Protein AF-A0A415U4U4-F1 (afdb_monomer)

Sequence (150 aa):
MLGTKEVRERIEVYLEKLENFTTTDLKRLLKDDGYIYNVDYDVYAFSNAVAYLKRNSYIEPTGVKGSYRVIKKKSKSVDESTEEFKTLNKELELKEMREKVKKCVRETYLELEKILDEEKPSVYGRNRHTYEDVTTLIEYMRKFDFIVEE

Foldseek 3Di:
DDALVRLLVLLVVVLVVDFKDFLVRSQVVCVVVPADEPPNDYPVSSVVSVVVCCVVQQWDAPPDVRMIGGDDDDPPDPDVVVVVVVVVVVVVVVVVVVVVVVVVVVVVVVVLVCLVVVDDPVCCVVPVVSVVVNVVVVVCVVPDDPDDDD

Organism: NCBI:txid39488

Solvent-accessible surface area (backbone atoms only — not comparable to full-atom values): 8627 Å² total; per-residue (Å²): 103,57,52,37,69,56,52,30,57,57,49,52,63,52,53,75,80,39,60,62,50,37,60,65,54,53,53,48,52,42,38,76,75,69,46,44,78,76,61,36,37,46,71,63,31,51,52,50,23,53,51,49,38,42,75,71,56,47,31,42,74,71,84,49,92,62,29,34,34,48,51,87,76,79,81,67,74,87,52,74,65,55,59,57,45,52,52,50,50,48,51,48,54,49,49,51,51,50,51,51,49,53,50,50,53,50,53,52,48,52,53,50,49,48,58,61,69,71,56,54,80,83,53,39,83,77,40,61,64,63,45,51,53,53,51,51,49,54,54,48,62,74,66,63,73,90,81,77,86,131

Radius of gyration: 24.95 Å; Cα contacts (8 Å, |Δi|>4): 87; chains: 1; bounding box: 52×45×64 Å

Nearest PDB structures (foldseek):
  8caf-assembly2_E  TM=7.511E-01  e=3.429E-03  Homo sapiens
  7oni-assembly1_C  TM=7.656E-01  e=3.129E-02  Homo sapiens
  8cdj-assembly1_C  TM=7.315E-01  e=6.116E-02  Homo sapiens
  8or0-assembly1_A  TM=6.999E-01  e=1.461E-01  Homo sapiens
  4txa-assembly1_A  TM=6.070E-01  e=4.882E-01  Mus musculus

Mean predicted aligned error: 17.1 Å

Structure (mmCIF, N/CA/C/O backbone):
data_AF-A0A415U4U4-F1
#
_entry.id   AF-A0A415U4U4-F1
#
loop_
_atom_site.group_PDB
_atom_site.id
_atom_site.type_symbol
_atom_site.label_atom_id
_atom_site.label_alt_id
_atom_site.label_comp_id
_atom_site.label_asym_id
_atom_site.label_entity_id
_atom_site.label_seq_id
_atom_site.pdbx_PDB_ins_code
_atom_site.Cartn_x
_atom_site.Cartn_y
_atom_site.Cartn_z
_atom_site.occupancy
_atom_site.B_iso_or_equiv
_atom_site.auth_seq_id
_atom_site.auth_comp_id
_atom_site.auth_asym_id
_atom_site.auth_atom_id
_atom_site.pdbx_PDB_model_num
ATOM 1 N N . MET A 1 1 ? -6.942 3.260 -5.149 1.00 65.38 1 MET A N 1
ATOM 2 C CA . MET A 1 1 ? -7.446 3.725 -3.844 1.00 65.38 1 MET A CA 1
ATOM 3 C C . MET A 1 1 ? -8.043 2.545 -3.101 1.00 65.38 1 MET A C 1
ATOM 5 O O . MET A 1 1 ? -9.005 1.955 -3.578 1.00 65.38 1 MET A O 1
ATOM 9 N N . LEU A 1 2 ? -7.427 2.195 -1.980 1.00 74.06 2 LEU A N 1
ATOM 10 C CA . LEU A 1 2 ? -7.879 1.245 -0.978 1.00 74.06 2 LEU A CA 1
ATOM 11 C C . LEU A 1 2 ? -9.288 1.593 -0.503 1.00 74.06 2 LEU A C 1
ATOM 13 O O . LEU A 1 2 ? -9.625 2.754 -0.244 1.00 74.06 2 LEU A O 1
ATOM 17 N N . GLY A 1 3 ? -10.102 0.558 -0.340 1.00 75.50 3 GLY A N 1
ATOM 18 C CA . GLY A 1 3 ? -11.425 0.695 0.251 1.00 75.50 3 GLY A CA 1
ATOM 19 C C . GLY A 1 3 ? -11.358 0.928 1.763 1.00 75.50 3 GLY A C 1
ATOM 20 O O . GLY A 1 3 ? -10.397 0.562 2.437 1.00 75.50 3 GLY A O 1
ATOM 21 N N . THR A 1 4 ? -12.440 1.460 2.340 1.00 77.31 4 THR A N 1
ATOM 22 C CA . THR A 1 4 ? -12.589 1.635 3.801 1.00 77.31 4 THR A CA 1
ATOM 23 C C . THR A 1 4 ? -12.309 0.352 4.596 1.00 77.31 4 THR A C 1
ATOM 25 O O . THR A 1 4 ? -11.746 0.414 5.688 1.00 77.31 4 THR A O 1
ATOM 28 N N . LYS A 1 5 ? -12.699 -0.811 4.053 1.00 76.19 5 LYS A N 1
ATOM 29 C CA . LYS A 1 5 ? -12.491 -2.124 4.680 1.00 76.19 5 LYS A CA 1
ATOM 30 C C . LYS A 1 5 ? -11.003 -2.460 4.830 1.00 76.19 5 LYS A C 1
ATOM 32 O O . LYS A 1 5 ? -10.587 -2.907 5.891 1.00 76.19 5 LYS A O 1
ATOM 37 N N . GLU A 1 6 ? -10.224 -2.177 3.798 1.00 79.50 6 GLU A N 1
ATOM 38 C CA . GLU A 1 6 ? -8.802 -2.501 3.725 1.00 79.50 6 GLU A CA 1
ATOM 39 C C . GLU A 1 6 ? -7.972 -1.581 4.629 1.00 79.50 6 GLU A C 1
ATOM 41 O O . GLU A 1 6 ? -7.149 -2.043 5.415 1.00 79.50 6 GLU A O 1
ATOM 46 N N . VAL A 1 7 ? -8.283 -0.279 4.640 1.00 83.06 7 VAL A N 1
ATOM 47 C CA . VAL A 1 7 ? -7.678 0.685 5.578 1.00 83.06 7 VAL A CA 1
ATOM 48 C C . VAL A 1 7 ? -7.952 0.291 7.034 1.00 83.06 7 VAL A C 1
ATOM 50 O O . VAL A 1 7 ? -7.067 0.392 7.881 1.00 83.06 7 VAL A O 1
ATOM 53 N N . ARG A 1 8 ? -9.165 -0.188 7.340 1.00 85.06 8 ARG A N 1
ATOM 54 C CA . ARG A 1 8 ? -9.518 -0.678 8.679 1.00 85.06 8 ARG A CA 1
ATOM 55 C C . ARG A 1 8 ? -8.674 -1.884 9.083 1.00 85.06 8 ARG A C 1
ATOM 57 O O . ARG A 1 8 ? -8.126 -1.873 10.177 1.00 85.06 8 ARG A O 1
ATOM 64 N N . GLU A 1 9 ? -8.573 -2.892 8.223 1.00 82.44 9 GLU A N 1
ATOM 65 C CA . GLU A 1 9 ? -7.820 -4.122 8.510 1.00 82.44 9 GLU A CA 1
ATOM 66 C C . GLU A 1 9 ? -6.341 -3.818 8.784 1.00 82.44 9 GLU A C 1
ATOM 68 O O . GLU A 1 9 ? -5.765 -4.341 9.736 1.00 82.44 9 GLU A O 1
ATOM 73 N N . ARG A 1 10 ? -5.752 -2.869 8.047 1.00 82.88 10 ARG A N 1
ATOM 74 C CA . ARG A 1 10 ? -4.389 -2.386 8.315 1.00 82.88 10 ARG A CA 1
ATOM 75 C C . ARG A 1 10 ? -4.272 -1.669 9.660 1.00 82.88 10 ARG A C 1
ATOM 77 O O . ARG A 1 10 ? -3.326 -1.914 10.401 1.00 82.88 10 ARG A O 1
ATOM 84 N N . ILE A 1 11 ? -5.237 -0.818 10.012 1.00 87.19 11 ILE A N 1
ATOM 85 C CA . ILE A 1 11 ? -5.262 -0.146 11.321 1.00 87.19 11 ILE A CA 1
ATOM 86 C C . ILE A 1 11 ? -5.349 -1.173 12.460 1.00 87.19 11 ILE A C 1
ATOM 88 O O . ILE A 1 11 ? -4.618 -1.042 13.440 1.00 87.19 11 ILE A O 1
ATOM 92 N N . GLU A 1 12 ? -6.188 -2.204 12.330 1.00 84.94 12 GLU A N 1
ATOM 93 C CA . GLU A 1 12 ? -6.372 -3.251 13.348 1.00 84.94 12 GLU A CA 1
ATOM 94 C C . GLU A 1 12 ? -5.061 -3.974 13.701 1.00 84.94 12 GLU A C 1
ATOM 96 O O . GLU A 1 12 ? -4.821 -4.228 14.883 1.00 84.94 12 GLU A O 1
ATOM 101 N N . VAL A 1 13 ? -4.167 -4.203 12.728 1.00 84.88 13 VAL A N 1
ATOM 102 C CA . VAL A 1 13 ? -2.826 -4.780 12.963 1.00 84.88 13 VAL A CA 1
ATOM 103 C C . VAL A 1 13 ? -1.996 -3.919 13.921 1.00 84.88 13 VAL A C 1
ATOM 105 O O . VAL A 1 13 ? -1.313 -4.441 14.804 1.00 84.88 13 VAL A O 1
ATOM 108 N N . TYR A 1 14 ? -2.060 -2.592 13.795 1.00 82.56 14 TYR A N 1
ATOM 109 C CA . TYR A 1 14 ? -1.342 -1.691 14.699 1.00 82.56 14 TYR A CA 1
ATOM 110 C C . TYR A 1 14 ? -2.000 -1.605 16.073 1.00 82.56 14 TYR A C 1
ATOM 112 O O . TYR A 1 14 ? -1.294 -1.547 17.080 1.00 82.56 14 TYR A O 1
ATOM 120 N N . LEU A 1 15 ? -3.334 -1.657 16.142 1.00 83.38 15 LEU A N 1
ATOM 121 C CA . LEU A 1 15 ? -4.060 -1.659 17.417 1.00 83.38 15 LEU A CA 1
ATOM 122 C C . LEU A 1 15 ? -3.681 -2.849 18.303 1.00 83.38 15 LEU A C 1
ATOM 124 O O . LEU A 1 15 ? -3.803 -2.767 19.520 1.00 83.38 15 LEU A O 1
ATOM 128 N N . GLU A 1 16 ? -3.172 -3.944 17.732 1.00 80.50 16 GLU A N 1
ATOM 129 C CA . GLU A 1 16 ? -2.665 -5.064 18.524 1.00 80.50 16 GLU A CA 1
ATOM 130 C C . GLU A 1 16 ? -1.454 -4.711 19.393 1.00 80.50 16 GLU A C 1
ATOM 132 O O . GLU A 1 16 ? -1.245 -5.345 20.429 1.00 80.50 16 GLU A O 1
ATOM 137 N N . LYS A 1 17 ? -0.659 -3.731 18.956 1.00 80.44 17 LYS A N 1
ATOM 138 C CA . LYS A 1 17 ? 0.626 -3.346 19.553 1.00 80.44 17 LYS A CA 1
ATOM 139 C C . LYS A 1 17 ? 0.547 -2.028 20.323 1.00 80.44 17 LYS A C 1
ATOM 141 O O . LYS A 1 17 ? 1.482 -1.690 21.042 1.00 80.44 17 LYS A O 1
ATOM 146 N N . LEU A 1 18 ? -0.543 -1.282 20.159 1.00 84.00 18 LEU A N 1
ATOM 147 C CA . LEU A 1 18 ? -0.721 0.053 20.717 1.00 84.00 18 LEU A CA 1
ATOM 148 C C . LEU A 1 18 ? -1.734 0.025 21.861 1.00 84.00 18 LEU A C 1
ATOM 150 O O . LEU A 1 18 ? -2.776 -0.613 21.773 1.00 84.00 18 LEU A O 1
ATOM 154 N N . GLU A 1 19 ? -1.439 0.755 22.931 1.00 85.88 19 GLU A N 1
ATOM 155 C CA . GLU A 1 19 ? -2.382 0.969 24.035 1.00 85.88 19 GLU A CA 1
ATOM 156 C C . GLU A 1 19 ? -3.135 2.295 23.872 1.00 85.88 19 GLU A C 1
ATOM 158 O O . 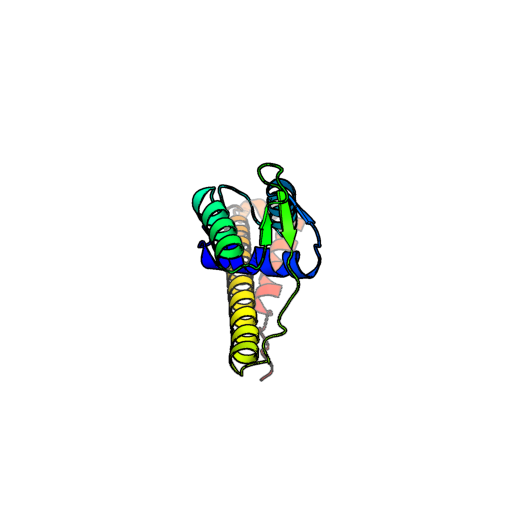GLU A 1 19 ? -4.335 2.380 24.123 1.00 85.88 19 GLU A O 1
ATOM 163 N N . ASN A 1 20 ? -2.442 3.322 23.376 1.00 89.94 20 ASN A N 1
ATOM 164 C CA . ASN A 1 20 ? -2.994 4.628 23.040 1.00 89.94 20 ASN A CA 1
ATOM 165 C C . ASN A 1 20 ? -2.379 5.104 21.722 1.00 89.94 20 ASN A C 1
ATOM 167 O O . ASN A 1 20 ? -1.218 4.807 21.441 1.00 89.94 20 ASN A O 1
ATOM 171 N N . PHE A 1 21 ? -3.141 5.847 20.925 1.00 92.12 21 PHE A N 1
ATOM 172 C CA . PHE A 1 21 ? -2.658 6.405 19.664 1.00 92.12 21 PHE A CA 1
ATOM 173 C C . PHE A 1 21 ? -3.433 7.664 19.271 1.00 92.12 21 PHE A C 1
ATOM 175 O O . PHE A 1 21 ? -4.569 7.886 19.704 1.00 92.12 21 PHE A O 1
ATOM 182 N N . THR A 1 22 ? -2.842 8.471 18.394 1.00 92.12 22 THR A N 1
ATOM 183 C CA . THR A 1 22 ? -3.543 9.547 17.689 1.00 92.12 22 THR A CA 1
ATOM 184 C C . THR A 1 22 ? -3.800 9.186 16.228 1.00 92.12 22 THR A C 1
ATOM 186 O O . THR A 1 22 ? -3.108 8.365 15.624 1.00 92.12 22 THR A O 1
ATOM 189 N N . THR A 1 23 ? -4.773 9.842 15.595 1.00 89.50 23 THR A N 1
ATOM 190 C CA . THR A 1 23 ? -4.995 9.696 14.145 1.00 89.50 23 THR A CA 1
ATOM 191 C C . THR A 1 23 ? -3.774 10.092 13.318 1.00 89.50 23 THR A C 1
ATOM 193 O O . THR A 1 23 ? -3.622 9.620 12.195 1.00 89.50 23 THR A O 1
ATOM 196 N N . THR A 1 24 ? -2.916 10.963 13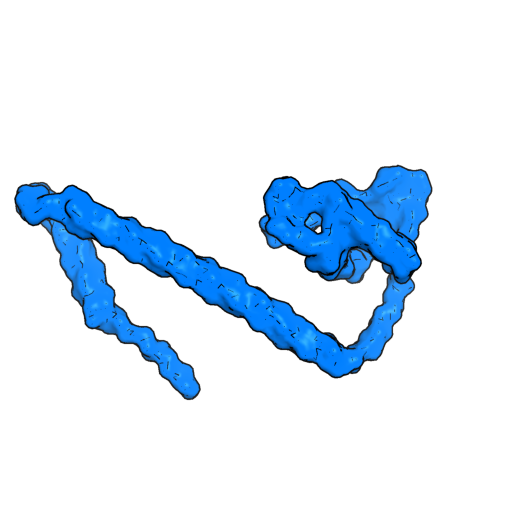.851 1.00 89.44 24 THR A N 1
ATOM 197 C CA . THR A 1 24 ? -1.658 11.354 13.208 1.00 89.44 24 THR A CA 1
ATOM 198 C C . THR A 1 24 ? -0.648 10.213 13.263 1.00 89.44 24 THR A C 1
ATOM 200 O O . THR A 1 24 ? -0.029 9.918 12.243 1.00 89.44 24 THR A O 1
ATOM 203 N N . ASP A 1 25 ? -0.551 9.519 14.401 1.00 88.62 25 ASP A N 1
ATOM 204 C CA . ASP A 1 25 ? 0.324 8.351 14.557 1.00 88.62 25 ASP A CA 1
ATOM 205 C C . ASP A 1 25 ? -0.088 7.229 13.604 1.00 88.62 25 ASP A C 1
ATOM 207 O O . ASP A 1 25 ? 0.755 6.689 12.897 1.00 88.62 25 ASP A O 1
ATOM 211 N N . LEU A 1 26 ? -1.391 6.943 13.490 1.00 89.00 26 LEU A N 1
ATOM 212 C CA . LEU A 1 26 ? -1.889 5.948 12.533 1.00 89.00 26 LEU A CA 1
ATOM 213 C C . LEU A 1 26 ? -1.562 6.307 11.082 1.00 89.00 26 LEU A C 1
ATOM 215 O O . LEU A 1 26 ? -1.157 5.439 10.318 1.00 89.00 26 LEU A O 1
ATOM 219 N N . LYS A 1 27 ? -1.717 7.576 10.688 1.00 89.00 27 LYS A N 1
ATOM 220 C CA . LYS A 1 27 ? -1.346 8.016 9.333 1.00 89.00 27 LYS A CA 1
ATOM 221 C C . LYS A 1 27 ? 0.150 7.859 9.077 1.00 89.00 27 LYS A C 1
ATOM 223 O O . LYS A 1 27 ? 0.536 7.517 7.965 1.00 89.00 27 LYS A O 1
ATOM 228 N N . ARG A 1 28 ? 0.984 8.116 10.088 1.00 87.25 28 ARG A N 1
ATOM 229 C CA . ARG A 1 28 ? 2.433 7.929 9.989 1.00 87.25 28 ARG A CA 1
ATOM 230 C C . ARG A 1 28 ? 2.794 6.451 9.857 1.00 87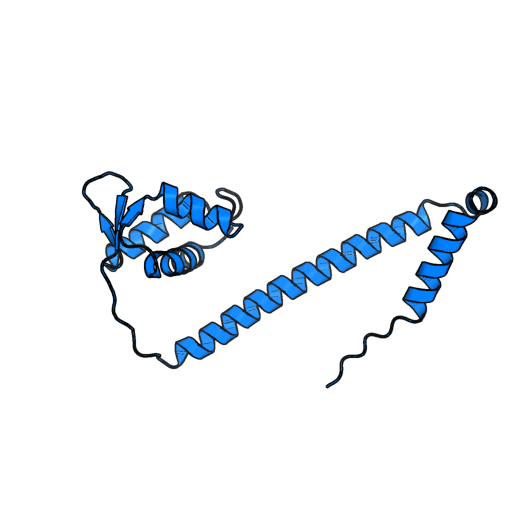.25 28 ARG A C 1
ATOM 232 O O . ARG A 1 28 ? 3.539 6.119 8.951 1.00 87.25 28 ARG A O 1
ATOM 239 N N . LEU A 1 29 ? 2.210 5.584 10.680 1.00 87.44 29 LEU A N 1
ATOM 240 C CA . LEU A 1 29 ? 2.439 4.138 10.621 1.00 87.44 29 LEU A CA 1
ATOM 241 C C . LEU A 1 29 ? 2.028 3.547 9.269 1.00 87.44 29 LEU A C 1
ATOM 243 O O . LEU A 1 29 ? 2.799 2.809 8.673 1.00 87.44 29 LEU A O 1
ATOM 247 N N . LEU A 1 30 ? 0.860 3.937 8.748 1.00 85.44 30 LEU A N 1
ATOM 248 C CA . LEU A 1 30 ? 0.421 3.531 7.410 1.00 85.44 30 LEU A CA 1
ATOM 249 C C . LEU A 1 30 ? 1.400 4.003 6.326 1.00 85.44 30 LEU A C 1
ATOM 251 O O . LEU A 1 30 ? 1.707 3.252 5.407 1.00 85.44 30 LEU A O 1
ATOM 255 N N . LYS A 1 31 ? 1.930 5.224 6.448 1.00 85.75 31 LYS A N 1
ATOM 256 C CA . LYS A 1 31 ? 2.950 5.737 5.529 1.00 85.75 31 LYS A CA 1
ATOM 257 C C . LYS A 1 31 ? 4.262 4.960 5.615 1.00 85.75 31 LYS A C 1
ATOM 259 O O . LYS A 1 31 ? 4.858 4.696 4.575 1.00 85.75 31 LYS A O 1
ATOM 264 N N . ASP A 1 32 ? 4.698 4.601 6.818 1.00 81.69 32 ASP A N 1
ATOM 265 C CA . ASP A 1 32 ? 5.915 3.812 7.035 1.00 81.69 32 ASP A CA 1
ATOM 266 C C . ASP A 1 32 ? 5.776 2.389 6.443 1.00 81.69 32 ASP A C 1
ATOM 268 O O . ASP A 1 32 ? 6.762 1.829 5.972 1.00 81.69 32 ASP A O 1
ATOM 272 N N . ASP A 1 33 ? 4.551 1.855 6.360 1.00 78.62 33 ASP A N 1
ATOM 273 C CA . ASP A 1 33 ? 4.204 0.599 5.663 1.00 78.62 33 ASP A CA 1
ATOM 274 C C . ASP A 1 33 ? 4.041 0.753 4.134 1.00 78.62 33 ASP A C 1
ATOM 276 O O . ASP A 1 33 ? 3.709 -0.206 3.438 1.00 78.62 33 ASP A O 1
ATOM 280 N N . GLY A 1 34 ? 4.263 1.957 3.595 1.00 79.31 34 GLY A N 1
ATOM 281 C CA . GLY A 1 34 ? 4.219 2.243 2.160 1.00 79.31 34 GLY A CA 1
ATOM 282 C C . GLY A 1 34 ? 2.895 2.804 1.635 1.00 79.31 34 GLY A C 1
ATOM 283 O O . GLY A 1 34 ? 2.784 3.010 0.429 1.00 79.31 34 GLY A O 1
ATOM 284 N N . TYR A 1 35 ? 1.916 3.102 2.496 1.00 80.25 35 TYR A N 1
ATOM 285 C CA . TYR A 1 35 ? 0.632 3.673 2.077 1.00 80.25 35 TYR A CA 1
ATOM 286 C C . TYR A 1 35 ? 0.647 5.201 2.075 1.00 80.25 35 TYR A C 1
ATOM 288 O O . TYR A 1 35 ? 0.764 5.869 3.105 1.00 80.25 35 TYR A O 1
ATOM 296 N N . ILE A 1 36 ? 0.450 5.785 0.903 1.00 79.88 36 ILE A N 1
ATOM 297 C CA . ILE A 1 36 ? 0.477 7.221 0.675 1.00 79.88 36 ILE A CA 1
ATOM 298 C C . ILE A 1 36 ? -0.943 7.786 0.762 1.00 79.88 36 ILE A C 1
ATOM 300 O O . ILE A 1 36 ? -1.834 7.501 -0.038 1.00 79.88 36 ILE A O 1
ATOM 304 N N . TYR A 1 37 ? -1.152 8.662 1.737 1.00 77.94 37 TYR A N 1
ATOM 305 C CA . TYR A 1 37 ? -2.392 9.415 1.886 1.00 77.94 37 TYR A CA 1
ATOM 306 C C . TYR A 1 37 ? -2.706 10.274 0.642 1.00 77.94 37 TYR A C 1
ATOM 308 O O . TYR A 1 37 ? -1.818 10.917 0.086 1.00 77.94 37 TYR A O 1
ATOM 316 N N . ASN A 1 38 ? -3.980 10.301 0.235 1.00 76.38 38 ASN A N 1
ATOM 317 C CA . ASN A 1 38 ? -4.522 10.863 -1.014 1.00 76.38 38 ASN A CA 1
ATOM 318 C C . ASN A 1 38 ? -4.086 10.163 -2.317 1.00 76.38 38 ASN A C 1
ATOM 320 O O . ASN A 1 38 ? -4.447 10.626 -3.397 1.00 76.38 38 ASN A O 1
ATOM 324 N N . VAL A 1 39 ? -3.372 9.039 -2.233 1.00 74.94 39 VAL A N 1
ATOM 325 C CA . VAL A 1 39 ? -3.032 8.182 -3.383 1.00 74.94 39 VAL A CA 1
ATOM 326 C C . VAL A 1 39 ? -3.614 6.787 -3.159 1.00 74.94 39 VAL A C 1
ATOM 328 O O . VAL A 1 39 ? -4.448 6.310 -3.934 1.00 74.94 39 VAL A O 1
ATOM 331 N N . ASP A 1 40 ? -3.261 6.183 -2.029 1.00 74.00 40 ASP A N 1
ATOM 332 C CA . ASP A 1 40 ? -3.725 4.864 -1.625 1.00 74.00 40 ASP A CA 1
ATOM 333 C C . ASP A 1 40 ? -5.017 4.951 -0.830 1.00 74.00 40 ASP A C 1
ATOM 335 O O . ASP A 1 40 ? -5.915 4.164 -1.069 1.00 74.00 40 ASP A O 1
ATOM 339 N N . TYR A 1 41 ? -5.192 5.933 0.048 1.00 80.38 41 TYR A N 1
ATOM 340 C CA . TYR A 1 41 ? -6.451 6.126 0.772 1.00 80.38 41 TYR A CA 1
ATOM 341 C C . TYR A 1 41 ? -6.718 7.604 1.039 1.00 80.38 41 TYR A C 1
ATOM 343 O O . TYR A 1 41 ? -5.789 8.401 1.168 1.00 80.38 41 TYR A O 1
ATOM 351 N N . ASP A 1 42 ? -7.989 7.980 1.140 1.00 84.62 42 ASP A N 1
ATOM 352 C CA . ASP A 1 42 ? -8.411 9.364 1.348 1.00 84.62 42 ASP A CA 1
ATOM 353 C C . ASP A 1 42 ? -8.918 9.626 2.782 1.00 84.62 42 ASP A C 1
ATOM 355 O O . ASP A 1 42 ? -8.916 8.758 3.666 1.00 84.62 42 ASP A O 1
ATOM 359 N N . VAL A 1 43 ? -9.352 10.868 3.032 1.00 84.25 43 VAL A N 1
ATOM 360 C CA . VAL A 1 43 ? -9.964 11.271 4.311 1.00 84.25 43 VAL A CA 1
ATOM 361 C C . VAL A 1 43 ? -11.174 10.406 4.646 1.00 84.25 43 VAL A C 1
ATOM 363 O O . VAL A 1 43 ? -11.376 10.083 5.818 1.00 84.25 43 VAL A O 1
ATOM 366 N N . TYR A 1 44 ? -11.993 10.077 3.649 1.00 84.31 44 TYR A N 1
ATOM 367 C CA . TYR A 1 44 ? -13.281 9.427 3.838 1.00 84.31 44 TYR A CA 1
ATOM 368 C C . TYR A 1 44 ? -13.094 7.975 4.275 1.00 84.31 44 TYR A C 1
ATOM 370 O O . TYR A 1 44 ? -13.630 7.567 5.307 1.00 84.31 44 TYR A O 1
ATOM 378 N N . ALA A 1 45 ? -12.252 7.227 3.564 1.00 81.81 45 ALA A N 1
ATOM 379 C CA . ALA A 1 45 ? -11.897 5.856 3.892 1.00 81.81 45 ALA A CA 1
ATOM 380 C C . ALA A 1 45 ? -11.266 5.755 5.287 1.00 81.81 45 ALA A C 1
ATOM 382 O O . ALA A 1 45 ? -11.677 4.913 6.087 1.00 81.81 45 ALA A O 1
ATOM 383 N N . PHE A 1 46 ? -10.339 6.659 5.619 1.00 88.75 46 PHE A N 1
ATOM 384 C CA . PHE A 1 46 ? -9.704 6.689 6.937 1.00 88.75 46 PHE A CA 1
ATOM 385 C C . PHE A 1 46 ? -10.694 7.040 8.057 1.00 88.75 46 PHE A C 1
ATOM 387 O O . PHE A 1 46 ? -10.755 6.361 9.081 1.00 88.75 46 PHE A O 1
ATOM 394 N N . SER A 1 47 ? -11.509 8.080 7.862 1.00 86.31 47 SER A N 1
ATOM 395 C CA . SER A 1 47 ? -12.497 8.519 8.858 1.00 86.31 47 SER A CA 1
ATOM 396 C C . SER A 1 47 ? -13.540 7.441 9.130 1.00 86.31 47 SER A C 1
ATOM 398 O O . SER A 1 47 ? -13.892 7.202 10.285 1.00 86.31 47 SER A O 1
ATOM 400 N N . ASN A 1 48 ? -13.995 6.748 8.086 1.00 88.38 48 ASN A N 1
ATOM 401 C CA . ASN A 1 48 ? -14.937 5.648 8.232 1.00 88.38 48 ASN A CA 1
ATOM 402 C C . ASN A 1 48 ? -14.321 4.442 8.943 1.00 88.38 48 ASN A C 1
ATOM 404 O O . ASN A 1 48 ? -14.997 3.834 9.773 1.00 88.38 48 ASN A O 1
ATOM 408 N N . ALA A 1 49 ? -13.054 4.116 8.672 1.00 87.94 49 ALA A N 1
ATOM 409 C CA . ALA A 1 49 ? -12.350 3.052 9.381 1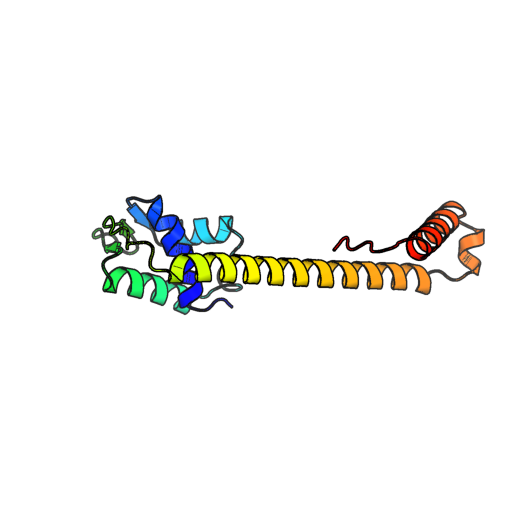.00 87.94 49 ALA A CA 1
ATOM 410 C C . ALA A 1 49 ? -12.274 3.351 10.889 1.00 87.94 49 ALA A C 1
ATOM 412 O O . ALA A 1 49 ? -12.675 2.525 11.708 1.00 87.94 49 ALA A O 1
ATOM 413 N N . VAL A 1 50 ? -11.877 4.570 11.269 1.00 89.12 50 VAL A N 1
ATOM 414 C CA . VAL A 1 50 ? -11.839 5.001 12.679 1.00 89.12 50 VAL A CA 1
ATOM 415 C C . VAL A 1 50 ? -13.239 5.009 13.305 1.00 89.12 50 VAL A C 1
ATOM 417 O O . VAL A 1 50 ? -13.423 4.545 14.433 1.00 89.12 50 VAL A O 1
ATOM 420 N N . ALA A 1 51 ? -14.254 5.493 12.583 1.00 86.38 51 ALA A N 1
ATOM 421 C CA . ALA A 1 51 ? -15.635 5.494 13.059 1.00 86.38 51 ALA A CA 1
ATOM 422 C C . ALA A 1 51 ? -16.163 4.072 13.298 1.00 86.38 51 ALA A C 1
ATOM 424 O O . ALA A 1 51 ? -16.846 3.833 14.296 1.00 86.38 51 ALA A O 1
ATOM 425 N N . TYR A 1 52 ? -15.827 3.125 12.419 1.00 87.31 52 TYR A N 1
ATOM 426 C CA . TYR A 1 52 ? -16.162 1.715 12.585 1.00 87.31 52 TYR A CA 1
ATOM 427 C C . TYR A 1 52 ? -15.507 1.132 13.839 1.00 87.31 52 TYR A C 1
ATOM 429 O O . TYR A 1 52 ? -16.193 0.510 14.649 1.00 87.31 52 TYR A O 1
ATOM 437 N N . LEU A 1 53 ? -14.206 1.361 14.026 1.00 87.12 53 LEU A N 1
ATOM 438 C CA . LEU A 1 53 ? -13.459 0.847 15.176 1.00 87.12 53 LEU A CA 1
ATOM 439 C C . LEU A 1 53 ? -14.027 1.378 16.494 1.00 87.12 53 LEU A C 1
ATOM 441 O O . LEU A 1 53 ? -14.183 0.622 17.452 1.00 87.12 53 LEU A O 1
ATOM 445 N N . LYS A 1 54 ? -14.424 2.655 16.516 1.00 86.88 54 LYS A N 1
ATOM 446 C CA . LYS A 1 54 ? -15.107 3.266 17.660 1.00 86.88 54 LYS A CA 1
ATOM 447 C C . LYS A 1 54 ? -16.484 2.642 17.911 1.00 86.88 54 LYS A C 1
ATOM 449 O O . LYS A 1 54 ? -16.808 2.327 19.050 1.00 86.88 54 LYS A O 1
ATOM 454 N N . ARG A 1 55 ? -17.310 2.471 16.868 1.00 83.19 55 ARG A N 1
ATOM 455 C CA . ARG A 1 55 ? -18.665 1.887 16.988 1.00 83.19 55 ARG A CA 1
ATOM 456 C C . ARG A 1 55 ? -18.645 0.448 17.493 1.00 83.19 55 ARG A C 1
ATOM 458 O O . ARG A 1 55 ? -19.554 0.061 18.212 1.00 83.19 55 ARG A O 1
ATOM 465 N N . ASN A 1 56 ? -17.626 -0.318 17.118 1.00 82.88 56 ASN A N 1
ATOM 466 C CA . ASN A 1 56 ? -17.468 -1.714 17.519 1.00 82.88 56 ASN A CA 1
ATOM 467 C C . ASN A 1 56 ? -16.593 -1.882 18.773 1.00 82.88 56 ASN A C 1
ATOM 469 O O . ASN A 1 56 ? -16.128 -2.983 19.049 1.00 82.88 56 ASN A O 1
ATOM 473 N N . SER A 1 57 ? -16.361 -0.800 19.524 1.00 84.81 57 SER A N 1
ATOM 474 C CA . SER A 1 57 ? -15.662 -0.823 20.815 1.00 84.81 57 SER A CA 1
ATOM 475 C C . SER A 1 57 ? -14.227 -1.364 20.774 1.00 84.81 57 SER A C 1
ATOM 477 O O . SER A 1 57 ? -13.709 -1.795 21.799 1.00 84.81 57 SER A O 1
ATOM 479 N N . TYR A 1 58 ? -13.554 -1.304 19.621 1.00 84.25 58 TYR A N 1
ATOM 480 C CA . TYR A 1 58 ? -12.116 -1.591 19.533 1.00 84.25 58 TYR A CA 1
ATOM 481 C C . TYR A 1 58 ? -11.280 -0.455 20.127 1.00 84.25 58 TYR A C 1
ATOM 483 O O . TYR A 1 58 ? -10.198 -0.674 20.672 1.00 84.25 58 TYR A O 1
ATOM 491 N N . ILE A 1 59 ? -11.788 0.773 20.003 1.00 90.62 59 ILE A N 1
ATOM 492 C CA . ILE A 1 59 ? -11.131 1.991 20.465 1.00 90.62 59 ILE A CA 1
ATOM 493 C C . ILE A 1 59 ? -12.143 2.911 21.141 1.00 90.62 59 ILE A C 1
ATOM 495 O O . ILE A 1 59 ? -13.310 2.975 20.746 1.00 90.62 59 ILE A O 1
ATOM 499 N N . GLU A 1 60 ? -11.682 3.696 22.102 1.00 91.56 60 GLU A N 1
ATOM 500 C CA . GLU A 1 60 ? -12.471 4.741 22.749 1.00 91.56 60 GLU A CA 1
ATOM 501 C C . GLU A 1 60 ? -11.726 6.078 22.750 1.00 91.56 60 GLU A C 1
ATOM 503 O O . GLU A 1 60 ? -10.499 6.100 22.819 1.00 91.56 60 GLU A O 1
ATOM 508 N N . PRO A 1 61 ? -12.431 7.214 22.640 1.00 91.50 61 PRO A N 1
ATOM 509 C CA . PRO A 1 61 ? -11.796 8.524 22.695 1.00 91.50 61 PRO A CA 1
ATOM 510 C C . PRO A 1 61 ? -11.262 8.818 24.103 1.00 91.50 61 PRO A C 1
ATOM 512 O O . PRO A 1 61 ? -11.956 8.596 25.090 1.00 91.50 61 PRO A O 1
ATOM 515 N N . THR A 1 62 ? -10.069 9.405 24.200 1.00 89.38 62 THR A N 1
ATOM 516 C CA . THR A 1 62 ? -9.434 9.750 25.491 1.00 89.38 62 THR A CA 1
ATOM 517 C C . THR A 1 62 ? -9.823 11.133 26.027 1.00 89.38 62 THR A C 1
ATOM 519 O O . THR A 1 62 ? -9.255 11.604 27.006 1.00 89.38 62 THR A O 1
ATOM 522 N N . GLY A 1 63 ? -10.765 11.818 25.371 1.00 83.31 63 GLY A N 1
ATOM 523 C CA . GLY A 1 63 ? -11.151 13.204 25.669 1.00 83.31 63 GLY A CA 1
ATOM 524 C C . GLY A 1 63 ? -10.381 14.254 24.859 1.00 83.31 63 GLY A C 1
ATOM 525 O O . GLY A 1 63 ? -10.867 15.370 24.694 1.00 83.31 63 GLY A O 1
ATOM 526 N N . VAL A 1 64 ? -9.241 13.888 24.262 1.00 87.44 64 VAL A N 1
ATOM 527 C CA . VAL A 1 64 ? -8.517 14.735 23.301 1.00 87.44 64 VAL A CA 1
ATOM 528 C C . VAL A 1 64 ? -8.975 14.409 21.880 1.00 87.44 64 VAL A C 1
ATOM 530 O O . VAL A 1 64 ? -9.071 13.246 21.483 1.00 87.44 64 VAL A O 1
ATOM 533 N N . LYS A 1 65 ? -9.277 15.445 21.089 1.00 86.25 65 LYS A N 1
ATOM 534 C CA . LYS A 1 65 ? -9.740 15.278 19.706 1.00 86.25 65 LYS A CA 1
ATOM 535 C C . LYS A 1 65 ? -8.683 14.540 18.878 1.00 86.25 65 LYS A C 1
ATOM 537 O O . LYS A 1 65 ? -7.565 15.019 18.734 1.00 86.25 65 LYS A O 1
ATOM 542 N N . GLY A 1 66 ? -9.076 13.413 18.286 1.00 86.75 66 GLY A N 1
ATOM 543 C CA . GLY A 1 66 ? -8.191 12.595 17.453 1.00 86.75 66 GLY A CA 1
ATOM 544 C C . GLY A 1 66 ? -7.296 11.628 18.233 1.00 86.75 66 GLY A C 1
ATOM 545 O O . GLY A 1 66 ? -6.468 10.973 17.605 1.00 86.75 66 GLY A O 1
ATOM 546 N N . SER A 1 67 ? -7.478 11.506 19.550 1.00 92.88 67 SER A N 1
ATOM 547 C CA . SER A 1 67 ? -6.738 10.576 20.406 1.00 92.88 67 SER A CA 1
ATOM 548 C C . SER A 1 67 ? -7.649 9.480 20.943 1.00 92.88 67 SER A C 1
ATOM 550 O O . SER A 1 67 ? -8.779 9.739 21.374 1.00 92.88 67 SER A O 1
ATOM 552 N N . TYR A 1 68 ? -7.146 8.250 20.922 1.00 93.25 68 TYR A N 1
ATOM 553 C CA . TYR A 1 68 ? -7.912 7.059 21.251 1.00 93.25 68 TYR A CA 1
ATOM 554 C C . TYR A 1 68 ? -7.099 6.093 22.114 1.00 93.25 68 TYR A C 1
ATOM 556 O O . TYR A 1 68 ? -5.884 5.967 21.955 1.00 93.25 68 TYR A O 1
ATOM 564 N N . ARG A 1 69 ? -7.796 5.398 23.012 1.00 91.44 69 ARG A N 1
ATOM 565 C CA . ARG A 1 69 ? -7.297 4.271 23.799 1.00 91.44 69 ARG A CA 1
ATOM 566 C C . ARG A 1 69 ? -7.827 2.976 23.204 1.00 91.44 69 ARG A C 1
ATOM 568 O O . ARG A 1 69 ? -8.984 2.913 22.784 1.00 91.44 69 ARG A O 1
ATOM 575 N N . VAL A 1 70 ? -6.985 1.953 23.162 1.00 90.12 70 VAL A N 1
ATOM 576 C CA . VAL A 1 70 ? -7.351 0.617 22.688 1.00 90.12 70 VAL A CA 1
ATOM 577 C C . VAL A 1 70 ? -7.953 -0.172 23.842 1.00 90.12 70 VAL A C 1
ATOM 579 O O . VAL A 1 70 ? -7.335 -0.326 24.895 1.00 90.12 70 VAL A O 1
ATOM 582 N N . ILE A 1 71 ? -9.158 -0.699 23.646 1.00 85.56 71 ILE A N 1
ATOM 583 C CA . ILE A 1 71 ? -9.837 -1.526 24.645 1.00 85.56 71 ILE A CA 1
ATOM 584 C C . ILE A 1 71 ? -9.541 -2.999 24.297 1.00 85.56 71 ILE A C 1
ATOM 586 O O . ILE A 1 71 ? -10.159 -3.574 23.404 1.00 85.56 71 ILE A O 1
ATOM 590 N N . LYS A 1 72 ? -8.540 -3.617 24.948 1.00 62.69 72 LYS A N 1
ATOM 591 C CA . LYS A 1 72 ? -8.177 -5.051 24.778 1.00 62.69 72 LYS A CA 1
ATOM 592 C C . LYS A 1 72 ? -9.370 -5.973 25.091 1.00 62.69 72 LYS A C 1
ATOM 594 O O . LYS A 1 72 ? -10.090 -5.704 26.043 1.00 62.69 72 LYS A O 1
ATOM 599 N N . LYS A 1 73 ? -9.554 -7.184 24.546 1.00 61.28 73 LYS A N 1
ATOM 600 C CA . LYS A 1 73 ? -9.301 -7.889 23.264 1.00 61.28 73 LYS A CA 1
ATOM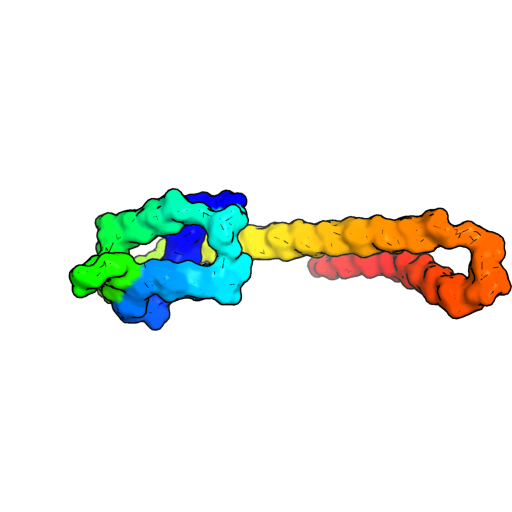 601 C C . LYS A 1 73 ? -10.067 -9.216 23.462 1.00 61.28 73 LYS A C 1
ATOM 603 O O . LYS A 1 73 ? -9.751 -9.928 24.413 1.00 61.28 73 LYS A O 1
ATOM 608 N N . LYS A 1 74 ? -11.028 -9.600 22.613 1.00 41.47 74 LYS A N 1
ATOM 609 C CA . LYS A 1 74 ? -11.337 -11.035 22.470 1.00 41.47 74 LYS A CA 1
ATOM 610 C C . LYS A 1 74 ? -10.419 -11.547 21.376 1.00 41.47 74 LYS A C 1
ATOM 612 O O . LYS A 1 74 ? -10.581 -11.175 20.218 1.00 41.47 74 LYS A O 1
ATOM 617 N N . SER A 1 75 ? -9.477 -12.407 21.751 1.00 45.31 75 SER A N 1
ATOM 618 C CA . SER A 1 75 ? -9.149 -13.550 20.912 1.00 45.31 75 SER A CA 1
ATOM 619 C C . SER A 1 75 ? -10.484 -14.177 20.518 1.00 45.31 75 SER A C 1
ATOM 621 O O . SER A 1 75 ? -11.120 -14.876 21.307 1.00 45.31 75 SER A O 1
ATOM 623 N N . LYS A 1 76 ? -10.984 -13.843 19.325 1.00 39.84 76 LYS A N 1
ATOM 624 C CA . LYS A 1 76 ? -11.920 -14.750 18.687 1.00 39.84 76 LYS A CA 1
ATOM 625 C C . LYS A 1 76 ? -11.129 -16.035 18.513 1.00 39.84 76 LYS A C 1
ATOM 627 O O . LYS A 1 76 ? -10.006 -16.008 18.007 1.00 39.84 76 LYS A O 1
ATOM 632 N N . SER A 1 77 ? -11.693 -17.115 19.042 1.00 37.34 77 SER A N 1
ATOM 633 C CA . SER A 1 77 ? -11.410 -18.462 18.577 1.00 37.34 77 SER A CA 1
ATOM 634 C C . SER A 1 77 ? -11.128 -18.401 17.084 1.00 37.34 77 SER A C 1
ATOM 636 O O . SER A 1 77 ? -11.840 -17.709 16.354 1.00 37.34 77 SER A O 1
ATOM 638 N N . VAL A 1 78 ? -10.043 -19.051 16.681 1.00 41.84 78 VAL A N 1
ATOM 639 C CA . VAL A 1 78 ? -9.694 -19.272 15.285 1.00 41.84 78 VAL A CA 1
ATOM 640 C C . VAL A 1 78 ? -10.863 -20.040 14.668 1.00 41.84 78 VAL A C 1
ATOM 642 O O . VAL A 1 78 ? -10.895 -21.262 14.714 1.00 41.84 78 VAL A O 1
ATOM 645 N N . ASP A 1 79 ? -11.875 -19.310 14.199 1.00 35.94 79 ASP A N 1
ATOM 646 C CA . ASP A 1 79 ? -12.858 -19.819 13.257 1.00 35.94 79 ASP A CA 1
ATOM 647 C C . ASP A 1 79 ? -12.081 -20.104 11.975 1.00 35.94 79 ASP A C 1
ATOM 649 O O . ASP A 1 79 ? -11.198 -19.326 11.583 1.00 35.94 79 ASP A O 1
ATOM 653 N N . GLU A 1 80 ? -12.420 -21.214 11.330 1.00 38.06 80 GLU A N 1
ATOM 654 C CA . GLU A 1 80 ? -11.836 -21.751 10.095 1.00 38.06 80 GLU A CA 1
ATOM 655 C C . GLU A 1 80 ? -11.675 -20.695 8.977 1.00 38.06 80 GLU A C 1
ATOM 657 O O . GLU A 1 80 ? -10.803 -20.820 8.121 1.00 38.06 80 GLU A O 1
ATOM 662 N N . SER A 1 81 ? -12.377 -19.557 9.067 1.00 43.78 81 SER A N 1
ATOM 663 C CA . SER A 1 81 ? -12.176 -18.369 8.229 1.00 43.78 81 SER A CA 1
ATOM 664 C C . SER A 1 81 ? -10.787 -17.719 8.323 1.00 43.78 81 SER A C 1
ATOM 666 O O . SER A 1 81 ? -10.407 -16.973 7.430 1.00 43.78 81 SER A O 1
ATOM 668 N N . THR A 1 82 ? -10.028 -17.935 9.404 1.00 41.97 82 THR A N 1
ATOM 669 C CA . THR A 1 82 ? -8.728 -17.268 9.633 1.00 41.97 82 THR A CA 1
ATOM 670 C C . THR A 1 82 ? -7.589 -17.932 8.854 1.00 41.97 82 THR A C 1
ATOM 672 O O . THR A 1 82 ? -6.619 -17.266 8.487 1.00 41.97 82 THR A O 1
ATOM 675 N N . GLU A 1 83 ? -7.704 -19.236 8.586 1.00 38.28 83 GLU A N 1
ATOM 676 C CA . GLU A 1 83 ? -6.793 -19.947 7.687 1.00 38.28 83 GLU A CA 1
ATOM 677 C C . GLU A 1 83 ? -7.101 -19.587 6.238 1.00 38.28 83 GLU A C 1
ATOM 679 O O . GLU A 1 83 ? -6.189 -19.124 5.557 1.00 38.28 83 GLU A O 1
ATOM 684 N N . GLU A 1 84 ? -8.378 -19.636 5.827 1.00 38.78 84 GLU A N 1
ATOM 685 C CA . GLU A 1 84 ? -8.814 -19.188 4.496 1.00 38.78 84 GLU A CA 1
ATOM 686 C C . GLU A 1 84 ? -8.379 -17.743 4.211 1.00 38.78 84 GLU A C 1
ATOM 688 O O . GLU A 1 84 ? -7.867 -17.467 3.128 1.00 38.78 84 GLU A O 1
ATOM 693 N N . PHE A 1 85 ? -8.473 -16.835 5.192 1.00 35.50 85 PHE A N 1
ATOM 694 C CA . PHE A 1 85 ? -8.001 -15.449 5.074 1.00 35.50 85 PHE A CA 1
ATOM 695 C C . PHE A 1 85 ? -6.479 -15.306 5.020 1.00 35.50 85 PHE A C 1
ATOM 697 O O . PHE A 1 85 ? -5.983 -14.444 4.298 1.00 35.50 85 PHE A O 1
ATOM 704 N N . LYS A 1 86 ? -5.712 -16.115 5.763 1.00 45.88 86 LYS A N 1
ATOM 705 C CA . LYS A 1 86 ? -4.246 -16.117 5.639 1.00 45.88 86 LYS A CA 1
ATOM 706 C C . LYS A 1 86 ? -3.820 -16.614 4.262 1.00 45.88 86 LYS A C 1
ATOM 708 O O . LYS A 1 86 ? -2.880 -16.056 3.704 1.00 45.88 86 LYS A O 1
ATOM 713 N N . THR A 1 87 ? -4.500 -17.615 3.703 1.00 46.28 87 THR A N 1
ATOM 714 C CA . THR A 1 87 ? -4.289 -18.045 2.314 1.00 46.28 87 THR A CA 1
ATOM 715 C C . THR A 1 87 ? -4.728 -16.984 1.314 1.00 46.28 87 THR A C 1
ATOM 717 O O . THR A 1 87 ? -3.949 -16.694 0.419 1.00 46.28 87 THR A O 1
ATOM 720 N N . LEU A 1 88 ? -5.876 -16.321 1.501 1.00 46.84 88 LEU A N 1
ATOM 721 C CA . LEU A 1 88 ? -6.350 -15.261 0.600 1.00 46.84 88 LEU A CA 1
ATOM 722 C C . LEU A 1 88 ? -5.442 -14.024 0.626 1.00 46.84 88 LEU A C 1
ATOM 724 O O . LEU A 1 88 ? -5.179 -13.430 -0.414 1.00 46.84 88 LEU A O 1
ATOM 728 N N . ASN A 1 89 ? -4.930 -13.645 1.801 1.00 54.88 89 ASN A N 1
ATOM 729 C CA . ASN A 1 89 ? -3.982 -12.541 1.939 1.00 54.88 89 ASN A CA 1
ATOM 730 C C . ASN A 1 89 ? -2.618 -12.900 1.335 1.00 54.88 89 ASN A C 1
ATOM 732 O O . ASN A 1 89 ? -2.030 -12.082 0.638 1.00 54.88 89 ASN A O 1
ATOM 736 N N . LYS A 1 90 ? -2.152 -14.145 1.511 1.00 58.50 90 LYS A N 1
ATOM 737 C CA . LYS A 1 90 ? -0.969 -14.650 0.799 1.00 58.50 90 LYS A CA 1
ATOM 738 C C . LYS A 1 90 ? -1.193 -14.699 -0.710 1.00 58.50 90 LYS A C 1
ATOM 740 O O . LYS A 1 90 ? -0.283 -14.351 -1.445 1.00 58.50 90 LYS A O 1
ATOM 745 N N . GLU A 1 91 ? -2.372 -15.088 -1.188 1.00 60.78 91 GLU A N 1
ATOM 746 C CA . GLU A 1 91 ? -2.718 -15.068 -2.614 1.00 60.78 91 GLU A CA 1
ATOM 747 C C . GLU A 1 91 ? -2.777 -13.647 -3.169 1.00 60.78 91 GLU A C 1
ATOM 749 O O . GLU A 1 91 ? -2.336 -13.418 -4.294 1.00 60.78 91 GLU A O 1
ATOM 754 N N . LEU A 1 92 ? -3.282 -12.688 -2.391 1.00 66.81 92 LEU A N 1
ATOM 755 C CA . LEU A 1 92 ? -3.315 -11.281 -2.769 1.00 66.81 92 LEU A CA 1
ATOM 756 C C . LEU A 1 92 ? -1.897 -10.699 -2.834 1.00 66.81 92 LEU A C 1
ATOM 758 O O . LEU A 1 92 ? -1.530 -10.116 -3.850 1.00 66.81 92 LEU A O 1
ATOM 762 N N . GLU A 1 93 ? -1.073 -10.936 -1.812 1.00 66.38 93 GLU A N 1
ATOM 763 C CA . GLU A 1 93 ? 0.346 -10.559 -1.792 1.00 66.38 93 GLU A CA 1
ATOM 764 C C . GLU A 1 93 ? 1.117 -11.224 -2.942 1.00 66.38 93 GLU A C 1
ATOM 766 O O . GLU A 1 93 ? 1.913 -10.576 -3.624 1.00 66.38 93 GLU A O 1
ATOM 771 N N . LEU A 1 94 ? 0.844 -12.501 -3.228 1.00 68.31 94 LEU A N 1
ATOM 772 C CA . LEU A 1 94 ? 1.425 -13.228 -4.356 1.00 68.31 94 LEU A CA 1
ATOM 773 C C . LEU A 1 94 ? 0.968 -12.633 -5.692 1.00 68.31 94 LEU A C 1
ATOM 775 O O . LEU A 1 94 ? 1.765 -12.520 -6.621 1.00 68.31 94 LEU A O 1
ATOM 779 N N . LYS A 1 95 ? -0.301 -12.233 -5.810 1.00 75.38 95 LYS A N 1
ATOM 780 C CA . LYS A 1 95 ? -0.848 -11.576 -7.001 1.00 75.38 95 LYS A CA 1
ATOM 781 C C . LYS A 1 95 ? -0.205 -10.210 -7.215 1.00 75.38 95 LYS A C 1
ATOM 783 O O . LYS A 1 95 ? 0.189 -9.910 -8.337 1.00 75.38 95 LYS A O 1
ATOM 788 N N . GLU A 1 96 ? -0.031 -9.416 -6.165 1.00 71.50 96 GLU A N 1
ATOM 789 C CA . GLU A 1 96 ? 0.674 -8.135 -6.236 1.00 71.50 96 GLU A CA 1
ATOM 790 C C . GLU A 1 96 ? 2.149 -8.307 -6.597 1.00 71.50 96 GLU A C 1
ATOM 792 O O . GLU A 1 96 ? 2.654 -7.590 -7.460 1.00 71.50 96 GLU A O 1
ATOM 797 N N . MET A 1 97 ? 2.841 -9.279 -5.995 1.00 70.62 97 MET A N 1
ATOM 798 C CA . MET A 1 97 ? 4.217 -9.617 -6.365 1.00 70.62 97 MET A CA 1
ATOM 799 C C . MET A 1 97 ? 4.304 -10.058 -7.827 1.00 70.62 97 MET A C 1
ATOM 801 O O . MET A 1 97 ? 5.167 -9.574 -8.555 1.00 70.62 97 MET A O 1
ATOM 805 N N . ARG A 1 98 ? 3.376 -10.901 -8.296 1.00 74.19 98 ARG A N 1
ATOM 806 C CA . ARG A 1 98 ? 3.290 -11.317 -9.705 1.00 74.19 98 ARG A CA 1
ATOM 807 C C . ARG A 1 98 ? 3.080 -10.126 -10.634 1.00 74.19 98 ARG A C 1
ATOM 809 O O . ARG A 1 98 ? 3.749 -10.046 -11.658 1.00 74.19 98 ARG A O 1
ATOM 816 N N . GLU A 1 99 ? 2.193 -9.195 -10.296 1.00 77.56 99 GLU A N 1
ATOM 817 C CA . GLU A 1 99 ? 1.963 -7.996 -11.111 1.00 77.56 99 GLU A CA 1
ATOM 818 C C . GLU A 1 99 ? 3.172 -7.049 -11.107 1.00 77.56 99 GLU A C 1
ATOM 820 O O . GLU A 1 99 ? 3.547 -6.539 -12.163 1.00 77.56 99 GLU A O 1
ATOM 825 N N . LYS A 1 100 ? 3.857 -6.879 -9.968 1.00 73.56 100 LYS A N 1
ATOM 826 C CA . LYS A 1 100 ? 5.119 -6.121 -9.893 1.00 73.56 100 LYS A CA 1
ATOM 827 C C . LYS A 1 100 ? 6.209 -6.752 -10.757 1.00 73.56 100 LYS A C 1
ATOM 829 O O . LYS A 1 100 ? 6.853 -6.039 -11.520 1.00 73.56 100 LYS A O 1
ATOM 834 N N . VAL A 1 101 ? 6.379 -8.074 -10.688 1.00 75.44 101 VAL A N 1
ATOM 835 C CA . VAL A 1 101 ? 7.344 -8.807 -11.522 1.00 75.44 101 VAL A CA 1
ATOM 836 C C . VAL A 1 101 ? 6.992 -8.667 -13.002 1.00 75.44 101 VAL A C 1
ATOM 838 O O . VAL A 1 101 ? 7.859 -8.305 -13.789 1.00 75.44 101 VAL A O 1
ATOM 841 N N . LYS A 1 102 ? 5.725 -8.860 -13.393 1.00 77.19 102 LYS A N 1
ATOM 842 C CA . LYS A 1 102 ? 5.283 -8.676 -14.788 1.00 77.19 102 LYS A CA 1
ATOM 843 C C . LYS A 1 102 ? 5.558 -7.267 -15.301 1.00 77.19 102 LYS A C 1
ATOM 845 O O . LYS A 1 102 ? 5.990 -7.109 -16.440 1.00 77.19 102 LYS A O 1
ATOM 850 N N . LYS A 1 103 ? 5.279 -6.251 -14.482 1.00 80.38 103 LYS A N 1
ATOM 851 C CA . LYS A 1 103 ? 5.529 -4.854 -14.837 1.00 80.38 103 LYS A CA 1
ATOM 852 C C . LYS A 1 103 ? 7.024 -4.597 -15.013 1.00 80.38 103 LYS A C 1
ATOM 854 O O . LYS A 1 103 ? 7.402 -4.065 -16.047 1.00 80.38 103 LYS A O 1
ATOM 859 N N . CYS A 1 104 ? 7.844 -5.053 -14.067 1.00 74.75 104 CYS A N 1
ATOM 860 C CA . CYS A 1 104 ? 9.299 -4.936 -14.134 1.00 74.75 104 CYS A CA 1
ATOM 861 C C . CYS A 1 104 ? 9.852 -5.601 -15.404 1.00 74.75 104 CYS A C 1
ATOM 863 O O . CYS A 1 104 ? 10.545 -4.957 -16.178 1.00 74.75 104 CYS A O 1
ATOM 865 N N . VAL A 1 105 ? 9.443 -6.842 -15.696 1.00 77.75 105 VAL A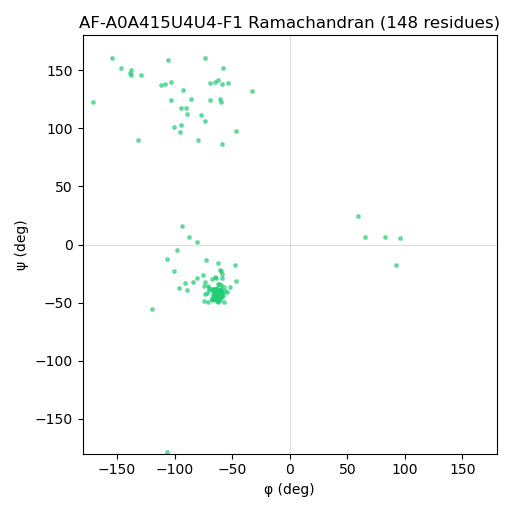 N 1
ATOM 866 C CA . VAL A 1 105 ? 9.859 -7.557 -16.915 1.00 77.75 105 VAL A CA 1
ATOM 867 C C . VAL A 1 105 ? 9.452 -6.802 -18.182 1.00 77.75 105 VAL A C 1
ATOM 869 O O . VAL A 1 105 ? 10.253 -6.707 -19.106 1.00 77.75 105 VAL A O 1
ATOM 872 N N . ARG A 1 106 ? 8.237 -6.237 -18.242 1.00 76.31 106 ARG A N 1
ATOM 873 C CA . ARG A 1 106 ? 7.807 -5.420 -19.391 1.00 76.31 106 ARG A CA 1
ATOM 874 C C . ARG A 1 106 ? 8.638 -4.153 -19.547 1.00 76.31 106 ARG A C 1
ATOM 876 O O . ARG A 1 106 ? 9.006 -3.827 -20.667 1.00 76.31 106 ARG A O 1
ATOM 883 N N . GLU A 1 107 ? 8.899 -3.440 -18.457 1.00 78.94 107 GLU A N 1
ATOM 884 C CA . GLU A 1 107 ? 9.696 -2.209 -18.479 1.00 78.94 107 GLU A CA 1
ATOM 885 C C . GLU A 1 107 ? 11.132 -2.500 -18.918 1.00 78.94 107 GLU A C 1
ATOM 887 O O . GLU A 1 107 ? 11.621 -1.850 -19.837 1.00 78.94 107 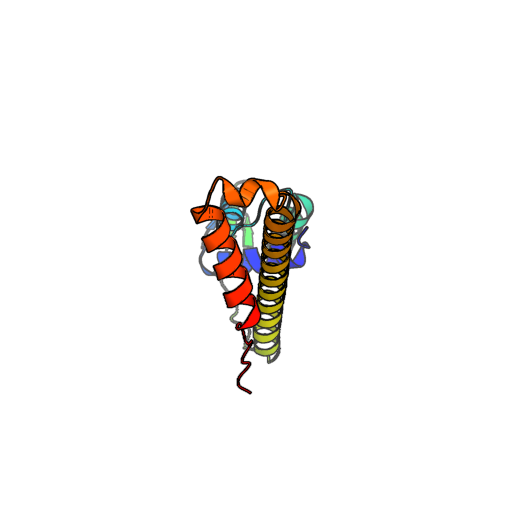GLU A O 1
ATOM 892 N N . THR A 1 108 ? 11.758 -3.540 -18.359 1.00 76.44 108 THR A N 1
ATOM 893 C CA . THR A 1 108 ? 13.082 -4.003 -18.789 1.00 76.44 108 THR A CA 1
ATOM 894 C C . THR A 1 108 ? 13.076 -4.419 -20.257 1.00 76.44 108 THR A C 1
ATOM 896 O O . THR A 1 108 ? 13.974 -4.037 -20.994 1.00 76.44 108 THR A O 1
ATOM 899 N N . TYR A 1 109 ? 12.061 -5.155 -20.722 1.00 76.06 109 TYR A N 1
ATOM 900 C CA . TYR A 1 109 ? 11.976 -5.555 -22.128 1.00 76.06 109 TYR A CA 1
ATOM 901 C C . TYR A 1 109 ? 11.882 -4.349 -23.067 1.00 76.06 109 TYR A C 1
ATOM 903 O O . TYR A 1 109 ? 12.596 -4.306 -24.061 1.00 76.06 109 TYR A O 1
ATOM 911 N N . LEU A 1 110 ? 11.057 -3.354 -22.732 1.00 77.06 110 LEU A N 1
ATOM 912 C CA . LEU A 1 110 ? 10.930 -2.122 -23.516 1.00 77.06 110 LEU A CA 1
ATOM 913 C C . LEU A 1 110 ? 12.230 -1.311 -23.537 1.00 77.06 110 LEU A C 1
ATOM 915 O O . LEU A 1 110 ? 12.569 -0.718 -24.557 1.00 77.06 110 LEU A O 1
ATOM 919 N N . GLU A 1 111 ? 12.959 -1.267 -22.423 1.00 75.94 111 GLU A N 1
ATOM 920 C CA . GLU A 1 111 ? 14.266 -0.612 -22.356 1.00 75.94 111 GLU A CA 1
ATOM 921 C C . GLU A 1 111 ? 15.295 -1.331 -23.238 1.00 75.94 111 GLU A C 1
ATOM 923 O O . GLU A 1 111 ? 16.015 -0.679 -23.991 1.00 75.94 111 GLU A O 1
ATOM 928 N N . LEU A 1 112 ? 15.310 -2.666 -23.215 1.00 73.75 112 LEU A N 1
ATOM 929 C CA . LEU A 1 112 ? 16.164 -3.469 -24.089 1.00 73.75 112 LEU A CA 1
ATOM 930 C C . LEU A 1 112 ? 15.796 -3.307 -25.566 1.00 73.75 112 LEU A C 1
ATOM 932 O O . LEU A 1 112 ? 16.685 -3.117 -26.388 1.00 73.75 112 LEU A O 1
ATOM 936 N N . GLU A 1 113 ? 14.508 -3.342 -25.907 1.00 72.56 113 GLU A N 1
ATOM 937 C CA . GLU A 1 113 ? 14.011 -3.116 -27.269 1.00 72.56 113 GLU A CA 1
ATOM 938 C C . GLU A 1 113 ? 14.427 -1.732 -27.770 1.00 72.56 113 GLU A C 1
ATOM 940 O O . GLU A 1 113 ? 14.968 -1.604 -28.862 1.00 72.56 113 GLU A O 1
ATOM 945 N N . LYS A 1 114 ? 14.309 -0.705 -26.925 1.00 75.50 114 LYS A N 1
ATOM 946 C CA . LYS A 1 114 ? 14.768 0.647 -27.239 1.00 75.50 114 LYS A CA 1
ATOM 947 C C . LYS A 1 114 ? 16.282 0.719 -27.459 1.00 75.50 114 LYS A C 1
ATOM 949 O O . LYS A 1 114 ? 16.708 1.359 -28.413 1.00 75.50 114 LYS A O 1
ATOM 954 N N . ILE A 1 115 ? 17.091 0.063 -26.624 1.00 70.81 115 ILE A N 1
ATOM 955 C CA . ILE A 1 115 ? 18.553 -0.012 -26.813 1.00 70.81 115 ILE A CA 1
ATOM 956 C C . ILE A 1 115 ? 18.890 -0.685 -28.152 1.00 70.81 115 ILE A C 1
ATOM 958 O O . ILE A 1 115 ? 19.775 -0.222 -28.870 1.00 70.81 115 ILE A O 1
ATOM 962 N N . LEU A 1 116 ? 18.170 -1.753 -28.500 1.00 67.06 116 LEU A N 1
ATOM 963 C CA . LEU A 1 116 ? 18.361 -2.495 -29.745 1.00 67.06 116 LEU A CA 1
ATOM 964 C C . LEU A 1 116 ? 17.888 -1.715 -30.987 1.00 67.06 116 LEU A C 1
ATOM 966 O O . LEU A 1 116 ? 18.529 -1.809 -32.032 1.00 67.06 116 LEU A O 1
ATOM 970 N N . ASP A 1 117 ? 16.809 -0.936 -30.880 1.00 68.81 117 ASP A N 1
ATOM 971 C CA . ASP A 1 117 ? 16.223 -0.164 -31.986 1.00 68.81 117 ASP A CA 1
ATOM 972 C C . ASP A 1 117 ? 16.901 1.200 -32.210 1.00 68.81 117 ASP A C 1
ATOM 974 O O . ASP A 1 117 ? 16.970 1.689 -33.344 1.00 68.81 117 ASP A O 1
ATOM 978 N N . GLU A 1 118 ? 17.398 1.849 -31.150 1.00 65.00 118 GLU A N 1
ATOM 979 C CA . GLU A 1 118 ? 18.041 3.168 -31.242 1.0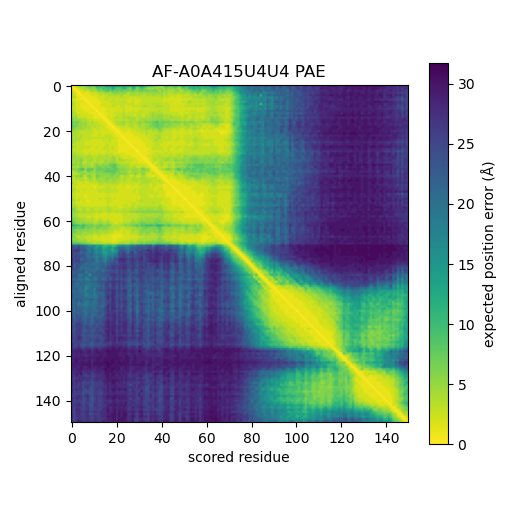0 65.00 118 GLU A CA 1
ATOM 980 C C . GLU A 1 118 ? 19.459 3.099 -31.833 1.00 65.00 118 GLU A C 1
ATOM 982 O O . GLU A 1 118 ? 19.917 4.062 -32.462 1.00 65.00 118 GLU A O 1
ATOM 987 N N . GLU A 1 119 ? 20.157 1.969 -31.709 1.00 59.94 119 GLU A N 1
ATOM 988 C CA . GLU A 1 119 ? 21.525 1.830 -32.203 1.00 59.94 119 GLU A CA 1
ATOM 989 C C . GLU A 1 119 ? 21.590 1.227 -33.615 1.00 59.94 119 GLU A C 1
ATOM 991 O O . GLU A 1 119 ? 21.488 0.025 -33.853 1.00 59.94 119 GLU A O 1
ATOM 996 N N . LYS A 1 120 ? 21.829 2.088 -34.612 1.00 59.38 120 LYS A N 1
ATOM 997 C CA . LYS A 1 120 ? 22.047 1.644 -35.997 1.00 59.38 120 LYS A CA 1
ATOM 998 C C . LYS A 1 120 ? 23.302 0.754 -36.104 1.00 59.38 120 LYS A C 1
ATOM 1000 O O . LYS A 1 120 ? 24.350 1.137 -35.578 1.00 59.38 120 LYS A O 1
ATOM 1005 N N . PRO A 1 121 ? 23.282 -0.313 -36.935 1.00 58.50 121 PRO A N 1
ATOM 1006 C CA . PRO A 1 121 ? 24.429 -1.191 -37.217 1.00 58.50 121 PRO A CA 1
ATOM 1007 C C . PRO A 1 121 ? 25.754 -0.467 -37.522 1.00 58.50 121 PRO A C 1
ATOM 1009 O O . PRO A 1 121 ? 26.838 -0.950 -37.207 1.00 58.50 121 PRO A O 1
ATOM 1012 N N . SER A 1 122 ? 25.675 0.721 -38.130 1.00 58.34 122 SER A N 1
ATOM 1013 C CA . SER A 1 122 ? 26.823 1.550 -38.505 1.00 58.34 122 SER A CA 1
ATOM 1014 C C . SER A 1 122 ? 27.545 2.232 -37.331 1.00 58.34 122 SER A C 1
ATOM 1016 O O . SER A 1 122 ? 28.649 2.746 -37.528 1.00 58.34 122 SER A O 1
ATOM 1018 N N . VAL A 1 123 ? 26.956 2.256 -36.130 1.00 56.72 123 VAL A N 1
ATOM 1019 C CA . VAL A 1 123 ? 27.525 2.882 -34.922 1.00 56.72 123 VAL A CA 1
ATOM 1020 C C . VAL A 1 123 ? 28.361 1.882 -34.112 1.00 56.72 123 VAL A C 1
ATOM 1022 O O . VAL A 1 123 ? 29.417 2.258 -33.602 1.00 56.72 123 VAL A O 1
ATOM 1025 N N . TYR A 1 124 ? 27.991 0.597 -34.099 1.00 55.38 124 TYR A N 1
ATOM 1026 C CA . TYR A 1 124 ? 28.716 -0.472 -33.391 1.00 55.38 124 TYR A CA 1
ATOM 1027 C C . TYR A 1 124 ? 30.170 -0.655 -33.836 1.00 55.38 124 TYR A C 1
ATOM 1029 O O . TYR A 1 124 ? 31.033 -0.994 -33.030 1.00 55.38 124 TYR A O 1
ATOM 1037 N N . GLY A 1 125 ? 30.484 -0.343 -35.098 1.00 55.03 125 GLY A N 1
ATOM 1038 C CA . GLY A 1 125 ? 31.868 -0.331 -35.580 1.00 55.03 125 GLY A CA 1
ATOM 1039 C C . GLY A 1 125 ? 32.768 0.701 -34.881 1.00 55.03 125 GLY A C 1
ATOM 1040 O O . GLY A 1 125 ? 33.988 0.603 -34.988 1.00 55.03 125 GLY A O 1
ATOM 1041 N N . ARG A 1 126 ? 32.196 1.690 -34.172 1.00 57.53 126 ARG A N 1
ATOM 1042 C CA . ARG A 1 126 ? 32.933 2.741 -33.444 1.00 57.53 126 ARG A CA 1
ATOM 1043 C C . ARG A 1 126 ? 33.038 2.500 -31.937 1.00 57.53 126 ARG A C 1
ATOM 1045 O O . ARG A 1 126 ? 33.961 3.040 -31.336 1.00 57.53 126 ARG A O 1
ATOM 1052 N N . ASN A 1 127 ? 32.145 1.710 -31.334 1.00 65.12 127 ASN A N 1
ATOM 1053 C CA . ASN A 1 127 ? 32.207 1.356 -29.913 1.00 65.12 127 ASN A CA 1
ATOM 1054 C C . ASN A 1 127 ? 32.026 -0.154 -29.715 1.00 65.12 127 ASN A C 1
ATOM 1056 O O . ASN A 1 127 ? 30.920 -0.668 -29.557 1.00 65.12 127 ASN A O 1
ATOM 1060 N N . ARG A 1 128 ? 33.160 -0.856 -29.735 1.00 66.50 128 ARG A N 1
ATOM 1061 C CA . ARG A 1 128 ? 33.228 -2.317 -29.664 1.00 66.50 128 ARG A CA 1
ATOM 1062 C C . ARG A 1 128 ? 32.653 -2.888 -28.363 1.00 66.50 128 ARG A C 1
ATOM 1064 O O . ARG A 1 128 ? 32.053 -3.953 -28.405 1.00 66.50 128 ARG A O 1
ATOM 1071 N N . HIS A 1 129 ? 32.797 -2.179 -27.244 1.00 70.69 129 HIS A N 1
ATOM 1072 C CA . HIS A 1 129 ? 32.320 -2.651 -25.941 1.00 70.69 129 HIS A CA 1
ATOM 1073 C C . HIS A 1 129 ? 30.793 -2.708 -25.878 1.00 70.69 129 HIS A C 1
ATOM 1075 O O . HIS A 1 129 ? 30.241 -3.738 -25.519 1.00 70.69 129 HIS A O 1
ATOM 1081 N N . THR A 1 130 ? 30.109 -1.661 -26.348 1.00 69.00 130 THR A N 1
ATOM 1082 C CA . THR A 1 130 ? 28.639 -1.643 -26.416 1.00 69.00 130 THR A CA 1
ATOM 1083 C C . THR A 1 130 ? 28.098 -2.749 -27.324 1.00 69.00 130 THR A C 1
ATOM 1085 O O . THR A 1 130 ? 27.119 -3.405 -26.986 1.00 69.00 130 THR A O 1
ATOM 1088 N N . TYR A 1 131 ? 28.770 -3.018 -28.448 1.00 71.06 131 TYR A N 1
ATOM 1089 C CA . TYR A 1 131 ? 28.410 -4.136 -29.323 1.00 71.06 131 TYR A CA 1
ATOM 1090 C C . TYR A 1 131 ? 28.561 -5.501 -28.633 1.00 71.06 131 TYR A C 1
ATOM 1092 O O . TYR A 1 131 ? 27.680 -6.356 -28.745 1.00 71.06 131 TYR A O 1
ATOM 1100 N N . GLU A 1 132 ? 29.674 -5.717 -27.928 1.00 74.12 132 GLU A N 1
ATOM 1101 C CA . GLU A 1 132 ? 29.944 -6.958 -27.193 1.00 74.12 132 GLU A CA 1
ATOM 1102 C C . GLU A 1 132 ? 28.942 -7.161 -26.042 1.00 74.12 132 GLU A C 1
ATOM 1104 O O . GLU A 1 132 ? 28.418 -8.267 -25.892 1.00 74.12 132 GLU A O 1
ATOM 1109 N N . ASP A 1 133 ? 28.591 -6.104 -25.305 1.00 74.94 133 ASP A N 1
ATOM 1110 C CA . ASP A 1 133 ? 27.597 -6.143 -24.223 1.00 74.94 133 ASP A CA 1
ATOM 1111 C C . ASP A 1 133 ? 26.199 -6.506 -24.750 1.00 74.94 133 ASP A C 1
ATOM 1113 O O . ASP A 1 133 ? 25.548 -7.419 -24.234 1.00 74.94 133 ASP A O 1
ATOM 1117 N N . VAL A 1 134 ? 25.760 -5.854 -25.832 1.00 73.38 134 VAL A N 1
ATOM 1118 C CA . VAL A 1 134 ? 24.466 -6.127 -26.479 1.00 73.38 134 VAL A CA 1
ATOM 1119 C C . VAL A 1 134 ? 24.413 -7.551 -27.041 1.00 73.38 134 VAL A C 1
ATOM 1121 O O . VAL A 1 134 ? 23.421 -8.259 -26.864 1.00 73.38 134 VAL A O 1
ATOM 1124 N N . THR A 1 135 ? 25.491 -8.016 -27.677 1.00 73.88 135 THR A N 1
ATOM 1125 C CA . THR A 1 135 ? 25.557 -9.378 -28.232 1.00 73.88 135 THR A CA 1
ATOM 1126 C C . THR A 1 135 ? 25.519 -10.430 -27.122 1.00 73.88 135 THR A C 1
ATOM 1128 O O . THR A 1 135 ? 24.778 -11.408 -27.219 1.00 73.88 135 THR A O 1
ATOM 1131 N N . THR A 1 136 ? 26.262 -10.204 -26.035 1.00 80.00 136 THR A N 1
ATOM 1132 C CA . THR A 1 136 ? 26.283 -11.089 -24.861 1.00 80.00 136 THR A CA 1
ATOM 1133 C C . THR A 1 136 ? 24.902 -11.183 -24.219 1.00 80.00 136 THR A C 1
ATOM 1135 O O . THR A 1 136 ? 24.453 -12.276 -23.868 1.00 80.00 136 THR A O 1
ATOM 1138 N N . LEU A 1 137 ? 24.189 -10.059 -24.120 1.00 76.69 137 LEU A N 1
ATOM 1139 C CA . LEU A 1 137 ? 22.819 -10.027 -23.624 1.00 76.69 137 LEU A CA 1
ATOM 1140 C C . LEU A 1 137 ? 21.868 -10.852 -24.506 1.00 76.69 137 LEU A C 1
ATOM 1142 O O . LEU A 1 137 ? 21.104 -11.663 -23.984 1.00 76.69 137 LEU A O 1
ATOM 1146 N N . ILE A 1 138 ? 21.937 -10.700 -25.833 1.00 73.56 138 ILE A N 1
ATOM 1147 C CA . ILE A 1 138 ? 21.119 -11.479 -26.781 1.00 73.56 138 ILE A CA 1
ATOM 1148 C C . ILE A 1 138 ? 21.404 -12.982 -26.649 1.00 73.56 138 ILE A C 1
ATOM 1150 O O . ILE A 1 138 ? 20.477 -13.798 -26.648 1.00 73.56 138 ILE A O 1
ATOM 1154 N N . GLU A 1 139 ? 22.673 -13.375 -26.526 1.00 77.00 139 GLU A N 1
ATOM 1155 C CA . GLU A 1 139 ? 23.052 -14.776 -26.325 1.00 77.00 139 GLU A CA 1
ATOM 1156 C C . GLU A 1 139 ? 22.548 -15.337 -24.995 1.00 77.00 139 GLU A C 1
ATOM 1158 O O . GLU A 1 139 ? 22.088 -16.481 -24.951 1.00 77.00 139 GLU A O 1
ATOM 1163 N N . TYR A 1 140 ? 22.612 -14.543 -23.926 1.00 78.50 140 TYR A N 1
ATOM 1164 C CA . TYR A 1 140 ? 22.088 -14.918 -22.619 1.00 78.50 140 TYR A CA 1
ATOM 1165 C C . TYR A 1 140 ? 20.572 -15.120 -22.677 1.00 78.50 140 TYR A C 1
ATOM 1167 O O . TYR A 1 140 ? 20.087 -16.177 -22.280 1.00 78.50 140 TYR A O 1
ATOM 1175 N N . MET A 1 141 ? 19.828 -14.173 -23.260 1.0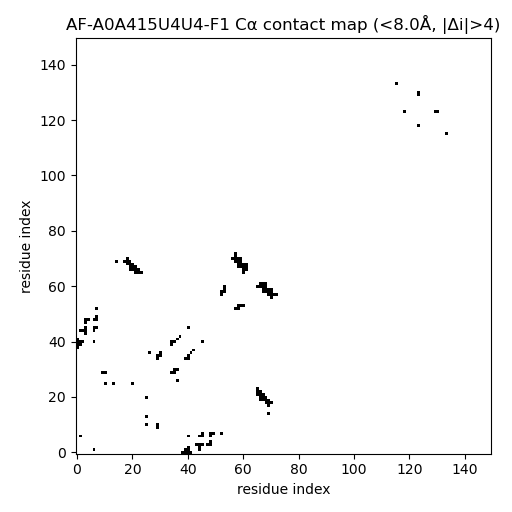0 72.00 141 MET A N 1
ATOM 1176 C CA . MET A 1 141 ? 18.372 -14.276 -23.422 1.00 72.00 141 MET A CA 1
ATOM 1177 C C . MET A 1 141 ? 17.955 -15.493 -24.258 1.00 72.00 141 MET A C 1
ATOM 1179 O O . MET A 1 141 ? 16.939 -16.112 -23.964 1.00 72.00 141 MET A O 1
ATOM 1183 N N . ARG A 1 142 ? 18.744 -15.881 -25.270 1.00 71.00 142 ARG A N 1
ATOM 1184 C CA . ARG A 1 142 ? 18.498 -17.092 -26.077 1.00 71.00 142 ARG A CA 1
ATOM 1185 C C . ARG A 1 142 ? 18.672 -18.400 -25.311 1.00 71.00 142 ARG A C 1
ATOM 1187 O O . ARG A 1 142 ? 18.069 -19.396 -25.694 1.00 71.00 142 ARG A O 1
ATOM 1194 N N . LYS A 1 143 ? 19.541 -18.415 -24.301 1.00 77.56 143 LYS A N 1
ATOM 1195 C CA . LYS A 1 143 ? 19.839 -19.596 -23.474 1.00 77.56 143 LYS A CA 1
ATOM 1196 C C . LYS A 1 143 ? 19.060 -19.600 -22.160 1.00 77.56 143 LYS A C 1
ATOM 1198 O O . LYS A 1 143 ? 19.193 -20.545 -21.389 1.00 77.56 143 LYS A O 1
ATOM 1203 N N . PHE A 1 144 ? 18.309 -18.538 -21.882 1.00 74.38 144 PHE A N 1
ATOM 1204 C CA . PHE A 1 144 ? 17.570 -18.399 -20.643 1.00 74.38 144 PHE A CA 1
ATOM 1205 C C . PHE A 1 144 ? 16.351 -19.322 -20.664 1.00 74.38 144 PHE A C 1
ATOM 1207 O O . PHE A 1 144 ? 15.372 -19.046 -21.355 1.00 74.38 144 PHE A O 1
ATOM 1214 N N . ASP A 1 145 ? 16.425 -20.413 -19.905 1.00 65.56 145 ASP A N 1
ATOM 1215 C CA . ASP A 1 145 ? 15.338 -21.377 -19.757 1.00 65.56 145 ASP A CA 1
ATOM 1216 C C . ASP A 1 145 ? 14.639 -21.162 -18.410 1.00 65.56 145 ASP A C 1
ATOM 1218 O O . ASP A 1 145 ? 15.267 -21.191 -17.348 1.00 65.56 145 ASP A O 1
ATOM 1222 N N . PHE A 1 146 ? 13.324 -20.941 -18.441 1.00 59.00 146 PHE A N 1
ATOM 1223 C CA . PHE A 1 146 ? 12.514 -20.921 -17.226 1.00 59.00 146 PHE A CA 1
ATOM 1224 C C . PHE A 1 146 ? 12.229 -22.363 -16.809 1.00 59.00 146 PHE A C 1
ATOM 1226 O O . PHE A 1 146 ? 11.227 -22.949 -17.215 1.00 59.00 146 PHE A O 1
ATOM 1233 N N . ILE A 1 147 ? 13.105 -22.935 -15.986 1.00 58.69 147 ILE A N 1
ATOM 1234 C CA . ILE A 1 147 ? 12.820 -24.216 -15.340 1.00 58.69 147 ILE A CA 1
ATOM 1235 C C . ILE A 1 147 ? 11.856 -23.944 -14.184 1.00 58.69 147 ILE A C 1
ATOM 1237 O O . ILE A 1 147 ? 12.213 -23.305 -13.194 1.00 58.69 147 ILE A O 1
ATOM 1241 N N . VAL A 1 148 ? 10.621 -24.414 -14.330 1.00 52.69 148 VAL A N 1
ATOM 1242 C CA . VAL A 1 148 ? 9.670 -24.535 -13.225 1.00 52.69 148 VAL A CA 1
ATOM 1243 C C . VAL A 1 148 ? 9.694 -26.005 -12.825 1.00 52.69 148 VAL A C 1
ATOM 1245 O O . VAL A 1 148 ? 9.149 -26.837 -13.544 1.00 52.69 148 VAL A O 1
ATOM 1248 N N . GLU A 1 149 ? 10.401 -26.334 -11.745 1.00 49.81 149 GLU A N 1
ATOM 1249 C CA . GLU A 1 149 ? 10.329 -27.679 -11.164 1.00 49.81 149 GLU A CA 1
ATOM 1250 C C . GLU A 1 149 ? 8.931 -27.866 -10.548 1.00 49.81 149 GLU A C 1
ATOM 1252 O O . GLU A 1 149 ? 8.487 -27.016 -9.769 1.00 49.81 149 GLU A O 1
ATOM 1257 N N . GLU A 1 150 ? 8.227 -28.921 -10.978 1.00 39.75 150 GLU A N 1
ATOM 1258 C CA . GLU A 1 150 ? 6.895 -29.320 -10.483 1.00 39.75 150 GLU A CA 1
ATOM 1259 C C . GLU A 1 150 ? 6.937 -29.902 -9.064 1.00 39.75 150 GLU A C 1
ATOM 1261 O O . GLU A 1 150 ? 7.863 -30.691 -8.759 1.00 39.75 150 GLU A O 1
#

Secondary structure (DSSP, 8-state):
---HHHHHHHHHHHHTT-SEEEHHHHHHHHHHTTPPBTTTB-HHHHHHHHHHHHHTTSEEE-SSTTEEEE---------THHHHHHHHHHHHHHHHHHHHHHHHHHHHHHHHHHHHHHS-HHHHTT-HHHHHHHHHHHHHHHH-------

pLDDT: mean 73.38, std 14.82, range [35.5, 93.25]